Protein AF-A0A1Q7HGM9-F1 (afdb_monomer_lite)

Radius of gyration: 25.13 Å; chains: 1; bounding box: 99×32×49 Å

pLDDT: mean 89.69, std 13.68, range [42.91, 98.44]

Sequence (173 aa):
MDGIPLRRATPYAARFYAPHSMSLFVIVKFLHVLLAIIAVGFNATYGVWLARVAKEPVPTQSFVLHGIKRLDDWFANPAYVLLAVTGLVMVFIGDLRLNTFWIAGGLVLWAIAVALGFFVYTPMLRNQIHALETAGPQSEDYARYAANARFVGIVLAAIVVVIVFLMVTKPTL

Secondary structure (DSSP, 8-state):
-------PPPGGGGGS-S-----HHHHHHHHHHHHHHHHHHHHHHHHHHHHHHTTS-HHHHHHHHHHHHHHIIIIIHHHHHHHHHHHHHHHHHTT--TTSHHHHHHHHHHHHHHHIIIIIIHHHHHHHH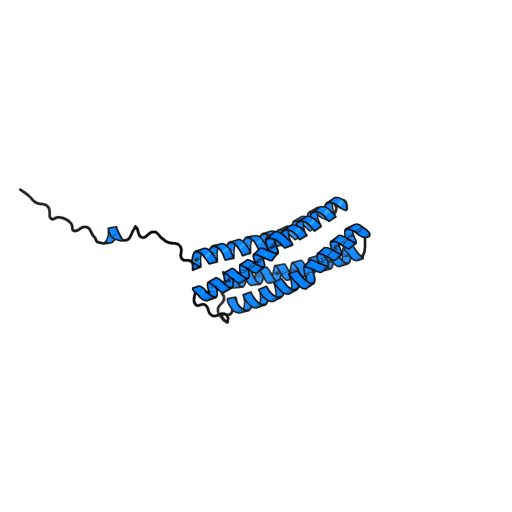HHHHHH-TTSHHHHHHHHHHHHHHHHHHHHHHHHHHHHHH----

Structure (mmCIF, N/CA/C/O backbone):
data_AF-A0A1Q7HGM9-F1
#
_entry.id   AF-A0A1Q7HGM9-F1
#
loop_
_atom_site.group_PDB
_atom_site.id
_atom_site.type_symbol
_atom_site.label_atom_id
_atom_site.label_alt_id
_atom_site.label_comp_id
_atom_site.label_asym_id
_atom_site.label_entity_id
_atom_site.label_seq_id
_atom_site.pdbx_PDB_ins_code
_atom_site.Cartn_x
_atom_site.Cartn_y
_atom_site.Cartn_z
_atom_site.occupancy
_atom_site.B_iso_or_equiv
_atom_site.auth_seq_id
_atom_site.auth_comp_id
_atom_site.auth_asym_id
_atom_site.auth_atom_id
_atom_site.pdbx_PDB_model_num
ATOM 1 N N . MET A 1 1 ? 76.400 13.755 -16.365 1.00 42.91 1 MET A N 1
ATOM 2 C CA . MET A 1 1 ? 75.918 14.210 -17.681 1.00 42.91 1 MET A CA 1
ATOM 3 C C . MET A 1 1 ? 75.081 13.072 -18.242 1.00 42.91 1 MET A C 1
ATOM 5 O O . MET A 1 1 ? 75.634 12.131 -18.787 1.00 42.91 1 MET A O 1
ATOM 9 N N . ASP A 1 2 ? 73.876 12.886 -17.709 1.00 48.38 2 ASP A N 1
ATOM 10 C CA . ASP A 1 2 ? 72.623 13.559 -18.120 1.00 48.38 2 ASP A CA 1
ATOM 11 C C . ASP A 1 2 ? 72.148 12.995 -19.475 1.00 48.38 2 ASP A C 1
ATOM 13 O O . ASP A 1 2 ? 72.907 12.991 -20.430 1.00 48.38 2 ASP A O 1
ATOM 17 N N . GLY A 1 3 ? 70.940 12.464 -19.651 1.00 49.09 3 GLY A N 1
ATOM 18 C CA . GLY A 1 3 ? 69.723 12.683 -18.888 1.00 49.09 3 GLY A CA 1
ATOM 19 C C . GLY A 1 3 ? 68.721 11.534 -19.003 1.00 49.09 3 GLY A C 1
ATOM 20 O O . GLY A 1 3 ? 68.758 10.683 -19.889 1.00 49.09 3 GLY A O 1
ATOM 21 N N . ILE A 1 4 ? 67.832 11.542 -18.019 1.00 57.59 4 ILE A N 1
ATOM 22 C CA . ILE A 1 4 ? 66.729 10.619 -17.774 1.00 57.59 4 ILE A CA 1
ATOM 23 C C . ILE A 1 4 ? 65.715 10.697 -18.931 1.00 57.59 4 ILE A C 1
ATOM 25 O O . ILE A 1 4 ? 65.274 11.800 -19.263 1.00 57.59 4 ILE A O 1
ATOM 29 N N . PRO A 1 5 ? 65.262 9.574 -19.519 1.00 55.12 5 PRO A N 1
ATOM 30 C CA . PRO A 1 5 ? 64.173 9.614 -20.482 1.00 55.12 5 PRO A CA 1
ATOM 31 C C . PRO A 1 5 ? 62.851 9.896 -19.752 1.00 55.12 5 PRO A C 1
ATOM 33 O O . PRO A 1 5 ? 62.430 9.147 -18.869 1.00 55.12 5 PRO A O 1
ATOM 36 N N . LEU A 1 6 ? 62.193 10.995 -20.130 1.00 58.88 6 LEU A N 1
ATOM 37 C CA . LEU A 1 6 ? 60.870 11.389 -19.646 1.00 58.88 6 LEU A CA 1
ATOM 38 C C . LEU A 1 6 ? 59.862 10.255 -19.895 1.00 58.88 6 LEU A C 1
ATOM 40 O O . LEU A 1 6 ? 59.472 9.982 -21.034 1.00 58.88 6 LEU A O 1
ATOM 44 N N . ARG A 1 7 ? 59.419 9.592 -18.817 1.00 57.81 7 ARG A N 1
ATOM 45 C CA . ARG A 1 7 ? 58.262 8.688 -18.848 1.00 57.81 7 ARG A CA 1
ATOM 46 C C . ARG A 1 7 ? 57.064 9.477 -19.371 1.00 57.81 7 ARG A C 1
ATOM 48 O O . ARG A 1 7 ? 56.604 10.407 -18.714 1.00 57.81 7 ARG A O 1
ATOM 55 N N . ARG A 1 8 ? 56.536 9.086 -20.535 1.00 61.44 8 ARG A N 1
ATOM 56 C CA . ARG A 1 8 ? 55.214 9.534 -20.992 1.00 61.44 8 ARG A CA 1
ATOM 57 C C . ARG A 1 8 ? 54.210 9.212 -19.890 1.00 61.44 8 ARG A C 1
ATOM 59 O O . ARG A 1 8 ? 54.076 8.048 -19.510 1.00 61.44 8 ARG A O 1
ATOM 66 N N . ALA A 1 9 ? 53.530 10.237 -19.383 1.00 55.44 9 ALA A N 1
ATOM 67 C CA . ALA A 1 9 ? 52.383 10.060 -18.510 1.00 55.44 9 ALA A CA 1
ATOM 68 C C . ALA A 1 9 ? 51.383 9.143 -19.226 1.00 55.44 9 ALA A C 1
ATOM 70 O O . ALA A 1 9 ? 50.954 9.413 -20.349 1.00 55.44 9 ALA A O 1
ATOM 71 N N . THR A 1 10 ? 51.089 8.002 -18.613 1.00 54.81 10 THR A N 1
ATOM 72 C CA . THR A 1 10 ? 50.144 7.029 -19.144 1.00 54.81 10 THR A CA 1
ATOM 73 C C . THR A 1 10 ? 48.749 7.665 -19.223 1.00 54.81 10 THR A C 1
ATOM 75 O O . THR A 1 10 ? 48.320 8.317 -18.269 1.00 54.81 10 THR A O 1
ATOM 78 N N . PRO A 1 11 ? 47.977 7.437 -20.304 1.00 55.22 11 PRO A N 1
ATOM 79 C CA . PRO A 1 11 ? 46.621 7.982 -20.472 1.00 55.22 11 PRO A CA 1
ATOM 80 C C . PRO A 1 11 ? 45.595 7.432 -19.459 1.00 55.22 11 PRO A C 1
ATOM 82 O O . PRO A 1 11 ? 44.413 7.752 -19.523 1.00 55.22 11 PRO A O 1
ATOM 85 N N . TYR A 1 12 ? 46.032 6.610 -18.502 1.00 50.62 12 TYR A N 1
ATOM 86 C CA . TYR A 1 12 ? 45.178 5.984 -17.498 1.00 50.62 12 TYR A CA 1
ATOM 87 C C . TYR A 1 12 ? 44.758 6.945 -16.372 1.00 50.62 12 TYR A C 1
ATOM 89 O O . TYR A 1 12 ? 43.726 6.738 -15.739 1.00 50.62 12 TYR A O 1
ATOM 97 N N . ALA A 1 13 ? 45.514 8.025 -16.144 1.00 46.72 13 ALA A N 1
ATOM 98 C CA . ALA A 1 13 ? 45.223 8.988 -15.078 1.00 46.72 13 ALA A CA 1
ATOM 99 C C . ALA A 1 13 ? 44.023 9.910 -15.385 1.00 46.72 13 ALA A C 1
ATOM 101 O O . ALA A 1 13 ? 43.435 10.476 -14.469 1.00 46.72 13 ALA A O 1
ATOM 102 N N . ALA A 1 14 ? 43.615 10.032 -16.652 1.00 49.22 14 ALA A N 1
ATOM 103 C CA . ALA A 1 14 ? 42.546 10.943 -17.072 1.00 49.22 14 ALA A CA 1
ATOM 104 C C . ALA A 1 14 ? 41.128 10.336 -17.008 1.00 49.22 14 ALA A C 1
ATOM 106 O O . ALA A 1 14 ? 40.157 11.014 -17.335 1.00 49.22 14 ALA A O 1
ATOM 107 N N . ARG A 1 15 ? 40.973 9.067 -16.596 1.00 51.34 15 ARG A N 1
ATOM 108 C CA . ARG A 1 15 ? 39.666 8.377 -16.579 1.00 51.34 15 ARG A CA 1
ATOM 109 C C . ARG A 1 15 ? 38.928 8.446 -15.234 1.00 51.34 15 ARG A C 1
ATOM 111 O O . ARG A 1 15 ? 37.813 7.947 -15.133 1.00 51.34 15 ARG A O 1
ATOM 118 N N . PHE A 1 16 ? 39.521 9.070 -14.215 1.00 56.75 16 PHE A N 1
ATOM 119 C CA . PHE A 1 16 ? 39.015 9.038 -12.835 1.00 56.75 16 PHE A CA 1
ATOM 120 C C . PHE A 1 16 ? 38.245 10.285 -12.375 1.00 56.75 16 PHE A C 1
ATOM 122 O O . PHE A 1 16 ? 37.938 10.395 -11.195 1.00 56.75 16 PHE A O 1
ATOM 129 N N . TYR A 1 17 ? 37.880 11.200 -13.277 1.00 52.47 17 TYR A N 1
ATOM 130 C CA . TYR A 1 17 ? 37.070 12.376 -12.925 1.00 52.47 17 TYR A CA 1
ATOM 131 C C . TYR A 1 17 ? 36.031 12.718 -14.005 1.00 52.47 17 TYR A C 1
ATOM 133 O O . TYR A 1 17 ? 35.903 13.855 -14.446 1.00 52.47 17 TYR A O 1
ATOM 141 N N . ALA A 1 18 ? 35.252 11.726 -14.438 1.00 54.91 18 ALA A N 1
ATOM 142 C CA . ALA A 1 18 ? 33.911 12.027 -14.930 1.00 54.91 18 ALA A CA 1
ATOM 143 C C . ALA A 1 18 ? 32.996 12.061 -13.696 1.00 54.91 18 ALA A C 1
ATOM 145 O O . ALA A 1 18 ? 32.918 11.033 -13.014 1.00 54.91 18 ALA A O 1
ATOM 146 N N . PRO A 1 19 ? 32.326 13.181 -13.358 1.00 54.56 19 PRO A N 1
ATOM 147 C CA . PRO A 1 19 ? 31.315 13.149 -12.310 1.00 54.56 19 PRO A CA 1
ATOM 148 C C . PRO A 1 19 ? 30.320 12.044 -12.668 1.00 54.56 19 PRO A C 1
ATOM 150 O O . PRO A 1 19 ? 29.772 12.036 -13.770 1.00 54.56 19 PRO A O 1
ATOM 153 N N . HIS A 1 20 ? 30.142 11.066 -11.778 1.00 60.94 20 HIS A N 1
ATOM 154 C CA . HIS A 1 20 ? 29.130 10.026 -11.931 1.00 60.94 20 HIS A CA 1
ATOM 155 C C . HIS A 1 20 ? 27.754 10.678 -11.777 1.00 60.94 20 HIS A C 1
ATOM 157 O O . HIS A 1 20 ? 27.139 10.618 -10.714 1.00 60.94 20 HIS A O 1
ATOM 163 N N . SER A 1 21 ? 27.286 11.358 -12.824 1.00 69.38 21 SER A N 1
ATOM 164 C CA . SER A 1 21 ? 25.905 11.797 -12.907 1.00 69.38 21 SER A CA 1
ATOM 165 C C . SER A 1 21 ? 25.034 10.549 -12.805 1.00 69.38 21 SER A C 1
ATOM 167 O O . SER A 1 21 ? 25.120 9.626 -13.617 1.00 69.38 21 SER A O 1
ATOM 169 N N . MET A 1 22 ? 24.240 10.476 -11.737 1.00 79.44 22 MET A N 1
ATOM 170 C CA . MET A 1 22 ? 23.267 9.404 -11.578 1.00 79.44 22 MET A CA 1
ATOM 171 C C . MET A 1 22 ? 22.318 9.448 -12.773 1.00 79.44 22 MET A C 1
ATOM 173 O O . MET A 1 22 ? 21.769 10.503 -13.094 1.00 79.44 22 MET A O 1
ATOM 177 N N . SER A 1 23 ? 22.127 8.312 -13.444 1.00 92.56 23 SER A N 1
ATOM 178 C CA . SER A 1 23 ? 21.187 8.252 -14.558 1.00 92.56 23 SER A CA 1
ATOM 179 C C . SER A 1 23 ? 19.767 8.519 -14.060 1.00 92.56 23 SER A C 1
ATOM 181 O O . SER A 1 23 ? 19.400 8.127 -12.947 1.00 92.56 23 SER A O 1
ATOM 183 N N . LEU A 1 24 ? 18.942 9.147 -14.902 1.00 93.12 24 LEU A N 1
ATOM 184 C CA . LEU A 1 24 ? 17.533 9.395 -14.588 1.00 93.12 24 LEU A CA 1
ATOM 185 C C . LEU A 1 24 ? 16.819 8.102 -14.167 1.00 93.12 24 LEU A C 1
ATOM 187 O O . LEU A 1 24 ? 16.075 8.099 -13.192 1.00 93.12 24 LEU A O 1
ATOM 191 N N . PHE A 1 25 ? 17.118 6.986 -14.840 1.00 94.00 25 PHE A N 1
ATOM 192 C CA . PHE A 1 25 ? 16.594 5.669 -14.483 1.00 94.00 25 PHE A CA 1
ATOM 193 C C . PHE A 1 25 ? 16.921 5.277 -13.037 1.00 94.00 25 PHE A C 1
ATOM 195 O O . PHE A 1 25 ? 16.046 4.805 -12.316 1.00 94.00 25 PHE A O 1
ATOM 202 N N . VAL A 1 26 ? 18.161 5.487 -12.580 1.00 95.81 26 VAL A N 1
ATOM 203 C CA . VAL A 1 26 ? 18.565 5.163 -11.203 1.00 95.81 26 VAL A CA 1
ATOM 204 C C . VAL A 1 26 ? 17.850 6.053 -10.187 1.00 95.81 26 VAL A C 1
ATOM 206 O O . VAL A 1 26 ? 17.410 5.540 -9.159 1.00 95.81 26 VAL A O 1
ATOM 209 N N . ILE A 1 27 ? 17.672 7.343 -10.483 1.00 96.69 27 ILE A N 1
ATOM 210 C CA . ILE A 1 27 ? 16.943 8.281 -9.613 1.00 96.69 27 ILE A CA 1
ATOM 211 C C . ILE A 1 27 ? 15.471 7.868 -9.489 1.00 96.69 27 ILE A C 1
ATOM 213 O O . ILE A 1 27 ? 14.956 7.737 -8.380 1.00 96.69 27 ILE A O 1
ATOM 217 N N . VAL A 1 28 ? 14.800 7.600 -10.613 1.00 97.56 28 VAL A N 1
ATOM 218 C CA . VAL A 1 28 ? 13.396 7.162 -10.607 1.00 97.56 28 VAL A CA 1
ATOM 219 C C . VAL A 1 28 ? 13.257 5.815 -9.900 1.00 97.56 28 VAL A C 1
ATOM 221 O O . VAL A 1 28 ? 12.341 5.644 -9.102 1.00 97.56 28 VAL A O 1
ATOM 224 N N . LYS A 1 29 ? 14.193 4.881 -10.111 1.00 97.06 29 LYS A N 1
ATOM 225 C CA . LYS A 1 29 ? 14.216 3.593 -9.404 1.00 97.06 29 LYS A CA 1
ATOM 226 C C . LYS A 1 29 ? 14.356 3.767 -7.896 1.00 97.06 29 LYS A C 1
ATOM 228 O O . LYS A 1 29 ? 13.675 3.075 -7.146 1.00 97.06 29 LYS A O 1
ATOM 233 N N . PHE A 1 30 ? 15.219 4.677 -7.447 1.00 98.06 30 PHE A N 1
ATOM 234 C CA . PHE A 1 30 ? 15.346 4.998 -6.028 1.00 98.06 30 PHE A CA 1
ATOM 235 C C . PHE A 1 30 ? 14.017 5.505 -5.456 1.00 98.06 30 PHE A C 1
ATOM 237 O O . PHE A 1 30 ? 13.546 4.969 -4.455 1.00 98.06 30 PHE A O 1
ATOM 244 N N . LEU A 1 31 ? 13.375 6.469 -6.127 1.00 98.38 31 LEU A N 1
ATOM 245 C CA . LEU A 1 31 ? 12.071 6.990 -5.708 1.00 98.38 31 LEU A CA 1
ATOM 246 C C . LEU A 1 31 ? 10.995 5.897 -5.702 1.00 98.38 31 LEU A C 1
ATOM 248 O O . LEU A 1 31 ? 10.231 5.802 -4.749 1.00 98.38 31 LEU A O 1
ATOM 252 N N . HIS A 1 32 ? 10.968 5.036 -6.718 1.00 98.31 32 HIS A N 1
ATOM 253 C CA . HIS A 1 32 ? 10.046 3.906 -6.802 1.00 98.31 32 HIS A CA 1
ATOM 254 C C . HIS A 1 32 ? 10.200 2.960 -5.603 1.00 98.31 32 HIS A C 1
ATOM 256 O O . HIS A 1 32 ? 9.226 2.643 -4.927 1.00 98.31 32 HIS A O 1
ATOM 262 N N . VAL A 1 33 ? 11.430 2.548 -5.282 1.00 98.25 33 VAL A N 1
ATOM 263 C CA . VAL A 1 33 ? 11.690 1.667 -4.132 1.00 98.25 33 VAL A CA 1
ATOM 264 C C . VAL A 1 33 ? 11.351 2.362 -2.811 1.00 98.25 33 VAL A C 1
ATOM 266 O O . VAL A 1 33 ? 10.766 1.735 -1.931 1.00 98.25 33 VAL A O 1
ATOM 269 N N . LEU A 1 34 ? 11.646 3.657 -2.673 1.00 98.38 34 LEU A N 1
ATOM 270 C CA . LEU A 1 34 ? 11.265 4.434 -1.492 1.00 98.38 34 LEU A CA 1
ATOM 271 C C . LEU A 1 34 ? 9.740 4.470 -1.303 1.00 98.38 34 LEU A C 1
ATOM 273 O O . LEU A 1 34 ? 9.256 4.243 -0.197 1.00 98.38 34 LEU A O 1
ATOM 277 N N . LEU A 1 35 ? 8.979 4.694 -2.377 1.00 98.44 35 LEU A N 1
ATOM 278 C CA . LEU A 1 35 ? 7.513 4.671 -2.351 1.00 98.44 35 LEU A CA 1
ATOM 279 C C . LEU A 1 35 ? 6.977 3.286 -1.973 1.00 98.44 35 LEU A C 1
ATOM 281 O O . LEU A 1 35 ? 6.035 3.198 -1.189 1.00 98.44 35 LEU A O 1
ATOM 285 N N . ALA A 1 36 ? 7.605 2.211 -2.460 1.00 97.81 36 ALA A N 1
ATOM 286 C CA . ALA A 1 36 ? 7.253 0.851 -2.061 1.00 97.81 36 ALA A CA 1
ATOM 287 C C . ALA A 1 36 ? 7.485 0.639 -0.557 1.00 97.81 36 ALA A C 1
ATOM 289 O O . ALA A 1 36 ? 6.606 0.132 0.131 1.00 97.81 36 ALA A O 1
ATOM 290 N N . ILE A 1 37 ? 8.627 1.081 -0.022 1.00 97.62 37 ILE A N 1
ATOM 291 C CA . ILE A 1 37 ? 8.929 0.990 1.416 1.00 97.62 37 ILE A CA 1
ATOM 292 C C . ILE A 1 37 ? 7.899 1.764 2.242 1.00 97.62 37 ILE A C 1
ATOM 294 O O . ILE A 1 37 ? 7.425 1.249 3.250 1.00 97.62 37 ILE A O 1
ATOM 298 N N . ILE A 1 38 ? 7.525 2.972 1.814 1.00 97.12 38 ILE A N 1
ATOM 299 C CA . ILE A 1 38 ? 6.515 3.789 2.498 1.00 97.12 38 ILE A CA 1
ATOM 300 C C . ILE A 1 38 ? 5.162 3.070 2.500 1.00 97.12 38 ILE A C 1
ATOM 302 O O . ILE A 1 38 ? 4.593 2.850 3.568 1.00 97.12 38 ILE A O 1
ATOM 306 N N . ALA A 1 39 ? 4.667 2.665 1.327 1.00 95.75 39 ALA A N 1
ATOM 307 C CA . ALA A 1 39 ? 3.360 2.026 1.187 1.00 95.75 39 ALA A CA 1
ATOM 308 C C . ALA A 1 39 ? 3.267 0.727 2.005 1.00 95.75 39 ALA A C 1
ATOM 310 O O . ALA A 1 39 ? 2.382 0.570 2.850 1.00 95.75 39 ALA A O 1
ATOM 311 N N . VAL A 1 40 ? 4.232 -0.177 1.811 1.00 94.00 40 VAL A N 1
ATOM 312 C CA . VAL A 1 40 ? 4.257 -1.477 2.491 1.00 94.00 40 VAL A CA 1
ATOM 313 C C . VAL A 1 40 ? 4.544 -1.319 3.983 1.00 94.00 40 VAL A C 1
ATOM 315 O O . VAL A 1 40 ? 3.927 -2.005 4.795 1.00 94.00 40 VAL A O 1
ATOM 318 N N . GLY A 1 41 ? 5.435 -0.402 4.365 1.00 94.69 41 GLY A N 1
ATOM 319 C CA . GLY A 1 41 ? 5.788 -0.141 5.759 1.00 94.69 41 GLY A CA 1
ATOM 320 C C . GLY A 1 41 ? 4.592 0.328 6.582 1.00 94.69 41 GLY A C 1
ATOM 321 O O . GLY A 1 41 ? 4.337 -0.217 7.655 1.00 94.69 41 GLY A O 1
ATOM 322 N N . PHE A 1 42 ? 3.802 1.270 6.060 1.00 94.44 42 PHE A N 1
ATOM 323 C CA . PHE A 1 42 ? 2.564 1.689 6.716 1.00 94.44 42 PHE A CA 1
ATOM 324 C C . PHE A 1 42 ? 1.596 0.513 6.885 1.00 94.44 42 PHE A C 1
ATOM 326 O O . PHE A 1 42 ? 1.222 0.196 8.017 1.00 94.44 42 PHE A O 1
ATOM 333 N N . ASN A 1 43 ? 1.271 -0.198 5.801 1.00 91.62 43 ASN A N 1
ATOM 334 C CA . ASN A 1 43 ? 0.309 -1.302 5.861 1.00 91.62 43 ASN A CA 1
ATOM 335 C C . ASN A 1 43 ? 0.757 -2.448 6.783 1.00 91.62 43 ASN A C 1
ATOM 337 O O . ASN A 1 43 ? -0.063 -2.990 7.526 1.00 91.62 43 ASN A O 1
ATOM 341 N N . ALA A 1 44 ? 2.051 -2.782 6.801 1.00 90.69 44 ALA A N 1
A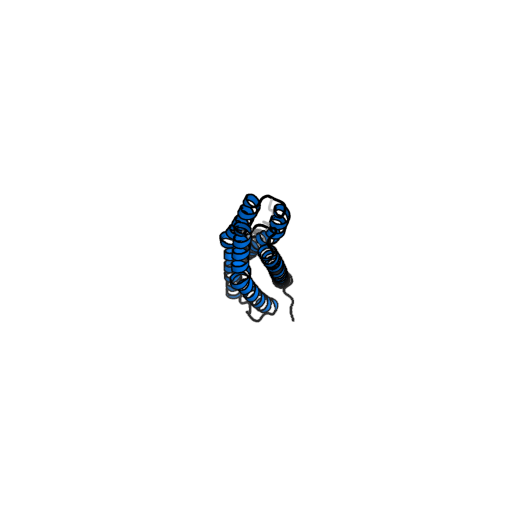TOM 342 C CA . ALA A 1 44 ? 2.596 -3.825 7.669 1.00 90.69 44 ALA A CA 1
ATOM 343 C C . ALA A 1 44 ? 2.425 -3.499 9.164 1.00 90.69 44 ALA A C 1
ATOM 345 O O . ALA A 1 44 ? 2.225 -4.401 9.979 1.00 90.69 44 ALA A O 1
ATOM 346 N N . THR A 1 45 ? 2.467 -2.216 9.539 1.00 92.56 45 THR A N 1
ATOM 347 C CA . THR A 1 45 ? 2.336 -1.807 10.947 1.00 92.56 45 THR A CA 1
ATOM 348 C C . THR A 1 45 ? 0.895 -1.781 11.450 1.00 92.56 45 THR A C 1
ATOM 350 O O . THR A 1 45 ? 0.673 -1.934 12.652 1.00 92.56 45 THR A O 1
ATOM 353 N N . TYR A 1 46 ? -0.107 -1.628 10.580 1.00 91.12 46 TYR A N 1
ATOM 354 C CA . TYR A 1 46 ? -1.498 -1.452 11.019 1.00 91.12 46 TYR A CA 1
ATOM 355 C C . TYR A 1 46 ? -2.042 -2.646 11.791 1.00 91.12 46 TYR A C 1
ATOM 357 O O . TYR A 1 46 ? -2.716 -2.456 12.800 1.00 91.12 46 TYR A O 1
ATOM 365 N N . GLY A 1 47 ? -1.693 -3.871 11.390 1.00 88.38 47 GLY A N 1
ATOM 366 C CA . GLY A 1 47 ? -2.080 -5.072 12.133 1.00 88.38 47 GLY A CA 1
ATOM 367 C C . GLY A 1 47 ? -1.582 -5.055 13.584 1.00 88.38 47 GLY A C 1
ATOM 368 O O . GLY A 1 47 ? -2.313 -5.457 14.488 1.00 88.38 47 GLY A O 1
ATOM 369 N N . VAL A 1 48 ? -0.377 -4.526 13.820 1.00 91.19 48 VAL A N 1
ATOM 370 C CA . VAL A 1 48 ? 0.205 -4.387 15.165 1.00 91.19 48 VAL A CA 1
ATOM 371 C C . VAL A 1 48 ? -0.571 -3.356 15.983 1.00 91.19 48 VAL A C 1
ATOM 373 O O . VAL A 1 48 ? -0.945 -3.639 17.121 1.00 91.19 48 VAL A O 1
ATOM 376 N N . TRP A 1 49 ? -0.870 -2.191 15.402 1.00 93.81 49 TRP A N 1
ATOM 377 C CA . TRP A 1 49 ? -1.659 -1.147 16.064 1.00 93.81 49 TRP A CA 1
ATOM 378 C C . TRP A 1 49 ? -3.075 -1.618 16.409 1.00 93.81 49 TRP A C 1
ATOM 380 O O . TRP A 1 49 ? -3.522 -1.438 17.543 1.00 93.81 49 TRP A O 1
ATOM 390 N N . LEU A 1 50 ? -3.746 -2.287 15.468 1.00 91.62 50 LEU A N 1
ATOM 391 C CA . LEU A 1 50 ? -5.077 -2.862 15.669 1.00 91.62 50 LEU A CA 1
ATOM 392 C C . LEU A 1 50 ? -5.073 -3.913 16.784 1.00 91.62 50 LEU A C 1
ATOM 394 O O . LEU A 1 50 ? -5.920 -3.875 17.673 1.00 91.62 50 LEU A O 1
ATOM 398 N N . ALA A 1 51 ? -4.092 -4.820 16.785 1.00 90.88 51 ALA A N 1
ATOM 399 C CA . ALA A 1 51 ? -3.957 -5.823 17.837 1.00 90.88 51 ALA A CA 1
ATOM 400 C C . ALA A 1 51 ? -3.685 -5.184 19.207 1.00 90.88 51 ALA A C 1
ATOM 402 O O . ALA A 1 51 ? -4.234 -5.623 20.219 1.00 90.88 51 ALA A O 1
ATOM 403 N N . ARG A 1 52 ? -2.862 -4.130 19.245 1.00 93.75 52 ARG A N 1
ATOM 404 C CA . ARG A 1 52 ? -2.490 -3.448 20.487 1.00 93.75 52 ARG A CA 1
ATOM 405 C C . ARG A 1 52 ? -3.649 -2.675 21.110 1.00 93.75 52 ARG A C 1
ATOM 407 O O . ARG A 1 52 ? -3.702 -2.602 22.337 1.00 93.75 52 ARG A O 1
ATOM 414 N N . VAL A 1 53 ? -4.542 -2.115 20.291 1.00 94.44 53 VAL A N 1
ATOM 415 C CA . VAL A 1 53 ? -5.668 -1.287 20.752 1.00 94.44 53 VAL A CA 1
ATOM 416 C C . VAL A 1 53 ? -6.952 -2.087 21.009 1.00 94.44 53 VAL A C 1
ATOM 418 O O . VAL A 1 53 ? -7.859 -1.584 21.658 1.00 94.44 53 VAL A O 1
ATOM 421 N N . ALA A 1 54 ? -7.037 -3.347 20.571 1.00 90.06 54 ALA A N 1
ATOM 422 C CA . ALA A 1 54 ? -8.269 -4.148 20.613 1.00 90.06 54 ALA A CA 1
ATOM 423 C C . ALA A 1 54 ? -8.919 -4.311 22.006 1.00 90.06 54 ALA A C 1
ATOM 425 O O . ALA A 1 54 ? -10.107 -4.610 22.093 1.00 90.06 54 ALA A O 1
ATOM 426 N N . LYS A 1 55 ? -8.150 -4.147 23.091 1.00 91.00 55 LYS A N 1
ATOM 427 C CA . LYS A 1 55 ? -8.628 -4.251 24.484 1.00 91.00 55 LYS A CA 1
ATOM 428 C C . LYS A 1 55 ? -8.757 -2.900 25.194 1.00 91.00 55 LYS A C 1
ATOM 430 O O . LYS A 1 55 ? -9.120 -2.864 26.364 1.00 91.00 55 LYS A O 1
ATOM 435 N N . GLU A 1 56 ? -8.420 -1.811 24.513 1.00 95.06 56 GLU A N 1
ATOM 436 C CA . GLU A 1 56 ? -8.456 -0.464 25.079 1.00 95.06 56 GLU A CA 1
ATOM 437 C C . GLU A 1 56 ? -9.891 0.098 25.069 1.00 95.06 56 GLU A C 1
ATOM 439 O O . GLU A 1 56 ? -10.749 -0.409 24.340 1.00 95.06 56 GLU A O 1
ATOM 444 N N . PRO A 1 57 ? -10.189 1.158 25.840 1.00 95.06 57 PRO A N 1
ATOM 445 C CA . PRO A 1 57 ? -11.488 1.825 25.793 1.00 95.06 57 PRO A CA 1
ATOM 446 C C . PRO A 1 57 ? -11.854 2.335 24.389 1.00 95.06 57 PRO A C 1
ATOM 448 O O . PRO A 1 57 ? -10.982 2.683 23.589 1.00 95.06 57 PRO A O 1
ATOM 451 N N . VAL A 1 58 ? -13.159 2.444 24.112 1.00 94.12 58 VAL A N 1
ATOM 452 C CA . VAL A 1 58 ? -13.703 2.859 22.802 1.00 94.12 58 VAL A CA 1
ATOM 453 C C . VAL A 1 58 ? -13.092 4.158 22.259 1.00 94.12 58 VAL A C 1
ATOM 455 O O . VAL A 1 58 ? -12.713 4.160 21.087 1.00 94.12 58 VAL A O 1
ATOM 458 N N . PRO A 1 59 ? -12.902 5.232 23.055 1.00 96.12 59 PRO A N 1
ATOM 459 C CA . PRO A 1 59 ? -12.276 6.454 22.547 1.00 96.12 59 PRO A CA 1
ATOM 460 C C . PRO A 1 59 ? -10.860 6.224 21.999 1.00 96.12 59 PRO A C 1
ATOM 462 O O . PRO A 1 59 ? -10.502 6.764 20.954 1.00 96.12 59 PRO A O 1
ATOM 465 N N . THR A 1 60 ? -10.068 5.374 22.658 1.00 96.81 60 THR A N 1
ATOM 466 C CA . THR A 1 60 ? -8.712 5.018 22.216 1.00 96.81 60 THR A CA 1
ATOM 467 C C . THR A 1 60 ? -8.748 4.175 20.943 1.00 96.81 60 THR A C 1
ATOM 469 O O . THR A 1 60 ? -7.970 4.419 20.020 1.00 96.81 60 THR A O 1
ATOM 472 N N . GLN A 1 61 ? -9.669 3.209 20.858 1.00 94.62 61 GLN A N 1
ATOM 473 C CA . GLN A 1 61 ? -9.865 2.405 19.647 1.00 94.62 61 GLN A CA 1
ATOM 474 C C . GLN A 1 61 ? -10.257 3.275 18.446 1.00 94.62 61 GLN A C 1
ATOM 476 O O . GLN A 1 61 ? -9.638 3.162 17.386 1.00 94.62 61 GLN A O 1
ATOM 481 N N . SER A 1 62 ? -11.229 4.179 18.619 1.00 95.12 62 SER A N 1
ATOM 482 C CA . SER A 1 62 ? -11.651 5.108 17.563 1.00 95.12 62 SER A CA 1
ATOM 483 C C . SER A 1 62 ? -10.497 6.013 17.123 1.00 95.12 62 SER A C 1
ATOM 485 O O . SER A 1 62 ? -10.251 6.142 15.920 1.00 95.12 62 SER A O 1
ATOM 487 N N . PHE A 1 63 ? -9.729 6.570 18.068 1.00 96.88 63 PHE A N 1
ATOM 488 C CA . PHE A 1 63 ? -8.563 7.398 17.753 1.00 96.88 63 PHE A CA 1
ATOM 489 C C . PHE A 1 63 ? -7.544 6.653 16.879 1.00 96.88 63 PHE A C 1
ATOM 491 O O . PHE A 1 63 ? -7.078 7.190 15.873 1.00 96.88 63 PHE A O 1
ATOM 498 N N . VAL A 1 64 ? -7.226 5.398 17.217 1.00 96.12 64 VAL A N 1
ATOM 499 C CA . VAL A 1 64 ? -6.279 4.585 16.438 1.00 96.12 64 VAL A CA 1
ATOM 500 C C . VAL A 1 64 ? -6.830 4.244 15.053 1.00 96.12 64 VAL A C 1
ATOM 502 O O . VAL A 1 64 ? -6.095 4.377 14.076 1.00 96.12 64 VAL A O 1
ATOM 505 N N . LEU A 1 65 ? -8.104 3.857 14.928 1.00 94.25 65 LEU A N 1
ATOM 506 C CA . LEU A 1 65 ? -8.706 3.554 13.622 1.00 94.25 65 LEU A CA 1
ATOM 507 C C . LEU A 1 65 ? -8.729 4.781 12.699 1.00 94.25 65 LEU A C 1
ATOM 509 O O . LEU A 1 65 ? -8.369 4.678 11.524 1.00 94.25 65 LEU A O 1
ATOM 513 N N . HIS A 1 66 ? -9.082 5.953 13.229 1.00 96.25 66 HIS A N 1
ATOM 514 C CA . HIS A 1 66 ? -9.004 7.216 12.494 1.00 96.25 66 HIS A CA 1
ATOM 515 C C . HIS A 1 66 ? -7.565 7.575 12.113 1.00 96.25 66 HIS A C 1
ATOM 517 O O . HIS A 1 66 ? -7.320 8.039 10.996 1.00 96.25 66 HIS A O 1
ATOM 523 N N . GLY A 1 67 ? -6.610 7.330 13.012 1.00 96.31 67 GLY A N 1
ATOM 524 C CA . GLY A 1 67 ? -5.183 7.494 12.749 1.00 96.31 67 GLY A CA 1
ATOM 525 C C . GLY A 1 67 ? -4.713 6.626 11.583 1.00 96.31 67 GLY A C 1
ATOM 526 O O . GLY A 1 67 ? -4.136 7.149 10.632 1.00 96.31 67 GLY A O 1
ATOM 527 N N . ILE A 1 68 ? -5.027 5.326 11.606 1.00 95.06 68 ILE A N 1
ATOM 528 C CA . ILE A 1 68 ? -4.723 4.386 10.515 1.00 95.06 68 ILE A CA 1
ATOM 529 C C . ILE A 1 68 ? -5.330 4.882 9.207 1.00 95.06 68 ILE A C 1
ATOM 531 O O . ILE A 1 68 ? -4.613 5.018 8.219 1.00 95.06 68 ILE A O 1
ATOM 535 N N . LYS A 1 69 ? -6.619 5.242 9.214 1.00 93.56 69 LYS A N 1
ATOM 536 C CA . LYS A 1 69 ? -7.289 5.758 8.020 1.00 93.56 69 LYS A CA 1
ATOM 537 C C . LYS A 1 69 ? -6.582 6.997 7.461 1.00 93.56 69 LYS A C 1
ATOM 539 O O . LYS A 1 69 ? -6.402 7.118 6.252 1.00 93.56 69 LYS A O 1
ATOM 544 N N . ARG A 1 70 ? -6.184 7.931 8.327 1.00 95.75 70 ARG A N 1
ATOM 545 C CA . ARG A 1 70 ? -5.472 9.142 7.910 1.00 95.75 70 ARG A CA 1
ATOM 546 C C . ARG A 1 70 ? -4.106 8.811 7.313 1.00 95.75 70 ARG A C 1
ATOM 548 O O . ARG A 1 70 ? -3.734 9.421 6.315 1.00 95.75 70 ARG A O 1
ATOM 555 N N . LEU A 1 71 ? -3.375 7.865 7.902 1.00 95.81 71 LEU A N 1
ATOM 556 C CA . LEU A 1 71 ? -2.098 7.404 7.359 1.00 95.81 71 LEU A CA 1
ATOM 557 C C . LEU A 1 71 ? -2.275 6.744 5.983 1.00 95.81 71 LEU A C 1
ATOM 559 O O . LEU A 1 71 ? -1.486 7.017 5.079 1.00 95.81 71 LEU A O 1
ATOM 563 N N . ASP A 1 72 ? -3.333 5.954 5.802 1.00 92.94 72 ASP A N 1
ATOM 564 C CA . ASP A 1 72 ? -3.675 5.354 4.509 1.00 92.94 72 ASP A CA 1
ATOM 565 C C . ASP A 1 72 ? -3.970 6.424 3.454 1.00 92.94 72 ASP A C 1
ATOM 567 O O . ASP A 1 72 ? -3.357 6.438 2.387 1.00 92.94 72 ASP A O 1
ATOM 571 N N . ASP A 1 73 ? -4.872 7.358 3.767 1.00 92.69 73 ASP A N 1
ATOM 572 C CA . ASP A 1 73 ? -5.324 8.392 2.833 1.00 92.69 73 ASP A CA 1
ATOM 573 C C . ASP A 1 73 ? -4.187 9.339 2.403 1.00 92.69 73 ASP A C 1
ATOM 575 O O . ASP A 1 73 ? -4.172 9.798 1.262 1.00 92.69 73 ASP A O 1
ATOM 579 N N . TRP A 1 74 ? -3.245 9.646 3.304 1.00 95.19 74 TRP A N 1
ATOM 580 C CA . TRP A 1 74 ? -2.213 10.669 3.076 1.00 95.19 74 TRP A CA 1
ATOM 581 C C . TRP A 1 74 ? -0.844 10.120 2.686 1.00 95.19 74 TRP A C 1
ATOM 583 O O . TRP A 1 74 ? -0.064 10.849 2.075 1.00 95.19 74 TRP A O 1
ATOM 593 N N . PHE A 1 75 ? -0.533 8.869 3.026 1.00 96.00 75 PHE A N 1
ATOM 594 C CA . PHE A 1 75 ? 0.791 8.301 2.775 1.00 96.00 75 PHE A CA 1
ATOM 595 C C . PHE A 1 75 ? 0.724 7.026 1.948 1.00 96.00 75 PHE A C 1
ATOM 597 O O . PHE A 1 75 ? 1.283 7.002 0.853 1.00 96.00 75 PHE A O 1
ATOM 604 N N . ALA A 1 76 ? 0.042 5.982 2.426 1.00 94.44 76 ALA A N 1
ATOM 605 C CA . ALA A 1 76 ? 0.085 4.680 1.760 1.00 94.44 76 ALA A CA 1
ATOM 606 C C . ALA A 1 76 ? -0.582 4.717 0.374 1.00 94.44 76 ALA A C 1
ATOM 608 O O . ALA A 1 76 ? 0.040 4.339 -0.620 1.00 94.44 76 ALA A O 1
ATOM 609 N N . ASN A 1 77 ? -1.807 5.244 0.277 1.00 93.00 77 ASN A N 1
ATOM 610 C CA . ASN A 1 77 ? -2.544 5.310 -0.986 1.00 93.00 77 ASN A CA 1
ATOM 611 C C . ASN A 1 77 ? -1.845 6.208 -2.025 1.00 93.00 77 ASN A C 1
ATOM 613 O O . ASN A 1 77 ? -1.627 5.741 -3.148 1.00 93.00 77 ASN A O 1
ATOM 617 N N . PRO A 1 78 ? -1.407 7.443 -1.694 1.00 96.12 78 PRO A N 1
ATOM 618 C CA . PRO A 1 78 ? -0.599 8.240 -2.615 1.00 96.12 78 PRO A CA 1
ATOM 619 C C . PRO A 1 78 ? 0.702 7.543 -3.023 1.00 96.12 78 PRO A C 1
ATOM 621 O O . PRO A 1 78 ? 1.078 7.601 -4.194 1.00 96.12 78 PRO A O 1
ATOM 624 N N . ALA A 1 79 ? 1.365 6.839 -2.098 1.00 97.75 79 ALA A N 1
ATOM 625 C CA . ALA A 1 79 ? 2.572 6.090 -2.416 1.00 97.75 79 ALA A CA 1
ATOM 626 C C . ALA A 1 79 ? 2.303 4.965 -3.425 1.00 97.75 79 ALA A C 1
ATOM 628 O O . ALA A 1 79 ? 3.069 4.848 -4.375 1.00 97.75 79 ALA A O 1
ATOM 629 N N . TYR A 1 80 ? 1.204 4.207 -3.314 1.00 95.62 80 TYR A N 1
ATOM 630 C CA . TYR A 1 80 ? 0.830 3.194 -4.317 1.00 95.62 80 TYR A CA 1
ATOM 631 C C . TYR A 1 80 ? 0.551 3.781 -5.704 1.00 95.62 80 TYR A C 1
ATOM 633 O O . TYR A 1 80 ? 0.896 3.157 -6.711 1.00 95.62 80 TYR A O 1
ATOM 641 N N . VAL A 1 81 ? -0.060 4.966 -5.775 1.00 96.25 81 VAL A N 1
ATOM 642 C CA . VAL A 1 81 ? -0.310 5.656 -7.049 1.00 96.25 81 VAL A CA 1
ATOM 643 C C . VAL A 1 81 ? 1.008 6.120 -7.669 1.00 96.25 81 VAL A C 1
ATOM 645 O O . VAL A 1 81 ? 1.300 5.811 -8.825 1.00 96.25 81 VAL A O 1
ATOM 648 N N . LEU A 1 82 ? 1.847 6.811 -6.893 1.00 98.12 82 LEU A N 1
ATOM 649 C CA . LEU A 1 82 ? 3.151 7.291 -7.356 1.00 98.12 82 LEU A CA 1
ATOM 650 C C . LEU A 1 82 ? 4.109 6.138 -7.685 1.00 98.12 82 LEU A C 1
ATOM 652 O O . LEU A 1 82 ? 4.932 6.256 -8.594 1.00 98.12 82 LEU A O 1
ATOM 656 N N . LEU A 1 83 ? 3.991 5.008 -6.988 1.00 97.12 83 LEU A N 1
ATOM 657 C CA . LEU A 1 83 ? 4.736 3.786 -7.273 1.00 97.12 83 LEU A CA 1
ATOM 658 C C . LEU A 1 83 ? 4.434 3.293 -8.693 1.00 97.12 83 LEU A C 1
ATOM 660 O O . LEU A 1 83 ? 5.360 3.025 -9.456 1.00 97.12 83 LEU A O 1
ATOM 664 N N . ALA A 1 84 ? 3.161 3.243 -9.089 1.00 97.25 84 ALA A N 1
ATOM 665 C CA . ALA A 1 84 ? 2.788 2.861 -10.449 1.00 97.25 84 ALA A CA 1
ATOM 666 C C . ALA A 1 84 ? 3.295 3.864 -11.489 1.00 97.25 84 ALA A C 1
ATOM 668 O O . ALA A 1 84 ? 3.887 3.458 -12.489 1.00 97.25 84 ALA A O 1
ATOM 669 N N . VAL A 1 85 ? 3.145 5.167 -11.226 1.00 98.44 85 VAL A N 1
ATOM 670 C CA . VAL A 1 85 ? 3.651 6.222 -12.120 1.00 98.44 85 VAL A CA 1
ATOM 671 C C . VAL A 1 85 ? 5.159 6.076 -12.332 1.00 98.44 85 VAL A C 1
ATOM 673 O O . VAL A 1 85 ? 5.620 6.006 -13.467 1.00 98.44 85 VAL A O 1
ATOM 676 N N . THR A 1 86 ? 5.936 5.961 -11.255 1.00 98.44 86 THR A N 1
ATOM 677 C CA . THR A 1 86 ? 7.398 5.797 -11.341 1.00 98.44 86 THR A CA 1
ATOM 678 C C . THR A 1 86 ? 7.801 4.476 -12.001 1.00 98.44 86 THR A C 1
ATOM 680 O O . THR A 1 86 ? 8.773 4.446 -12.754 1.00 98.44 86 THR A O 1
ATOM 683 N N . GLY A 1 87 ? 7.037 3.400 -11.788 1.00 97.69 87 GLY A N 1
ATOM 684 C CA . GLY A 1 87 ? 7.228 2.118 -12.467 1.00 97.69 87 GLY A CA 1
ATOM 685 C C . GLY A 1 87 ? 7.060 2.237 -13.982 1.00 97.69 87 GLY A C 1
ATOM 686 O O . GLY A 1 87 ? 7.943 1.830 -14.735 1.00 97.69 87 GLY A O 1
ATOM 687 N N . LEU A 1 88 ? 5.975 2.867 -14.435 1.00 98.12 88 LEU A N 1
ATOM 688 C CA . LEU A 1 88 ? 5.709 3.107 -15.857 1.00 98.12 88 LEU A CA 1
ATOM 689 C C . LEU A 1 88 ? 6.740 4.048 -16.493 1.00 98.12 88 LEU A C 1
ATOM 691 O O . LEU A 1 88 ? 7.170 3.815 -17.621 1.00 98.12 88 LEU A O 1
ATOM 695 N N . VAL A 1 89 ? 7.201 5.066 -15.759 1.00 98.12 89 VAL A N 1
ATOM 696 C CA . VAL A 1 89 ? 8.298 5.933 -16.212 1.00 98.12 89 VAL A CA 1
ATOM 697 C C . VAL A 1 89 ? 9.574 5.119 -16.436 1.00 98.12 89 VAL A C 1
ATOM 699 O O . VAL A 1 89 ? 10.207 5.284 -17.475 1.00 98.12 89 VAL A O 1
ATOM 702 N N . MET A 1 90 ? 9.938 4.210 -15.520 1.00 97.50 90 MET A N 1
ATOM 703 C CA . MET A 1 90 ? 11.096 3.322 -15.709 1.00 97.50 90 MET A CA 1
ATOM 704 C C . MET A 1 90 ? 10.947 2.407 -16.924 1.00 97.50 90 MET A C 1
ATOM 706 O O . MET A 1 90 ? 11.935 2.168 -17.615 1.00 97.50 90 MET A O 1
ATOM 710 N N . VAL A 1 91 ? 9.737 1.910 -17.191 1.00 97.31 91 VAL A N 1
ATOM 711 C CA . VAL A 1 91 ? 9.459 1.115 -18.394 1.00 97.31 91 VAL A CA 1
ATOM 712 C C . VAL A 1 91 ? 9.744 1.932 -19.652 1.00 97.31 91 VAL A C 1
ATOM 714 O O . VAL A 1 91 ? 10.455 1.454 -20.531 1.00 97.31 91 VAL A O 1
ATOM 717 N N . PHE A 1 92 ? 9.254 3.172 -19.706 1.00 96.81 92 PHE A N 1
ATOM 718 C CA . PHE A 1 92 ? 9.417 4.052 -20.861 1.00 96.81 92 PHE A CA 1
ATOM 719 C C . PHE A 1 92 ? 10.877 4.467 -21.093 1.00 96.81 92 PHE A C 1
ATOM 721 O O . PHE A 1 92 ? 11.399 4.302 -22.190 1.00 96.81 92 PHE A O 1
ATOM 728 N N . ILE A 1 93 ? 11.567 4.974 -20.065 1.00 95.69 93 ILE A N 1
ATOM 729 C CA . ILE A 1 93 ? 12.951 5.467 -20.213 1.00 95.69 93 ILE A CA 1
ATOM 730 C C . ILE A 1 93 ? 13.988 4.337 -20.301 1.00 95.69 93 ILE A C 1
ATOM 732 O O . ILE A 1 93 ? 15.121 4.582 -20.706 1.00 95.69 93 ILE A O 1
ATOM 736 N N . GLY A 1 94 ? 13.631 3.129 -19.857 1.00 93.75 94 GLY A N 1
ATOM 737 C CA . GLY A 1 94 ? 14.485 1.942 -19.889 1.00 93.75 94 GLY A CA 1
ATOM 738 C C . GLY A 1 94 ? 14.240 1.022 -21.085 1.00 93.75 94 GLY A C 1
ATOM 739 O O . GLY A 1 94 ? 14.844 -0.046 -21.117 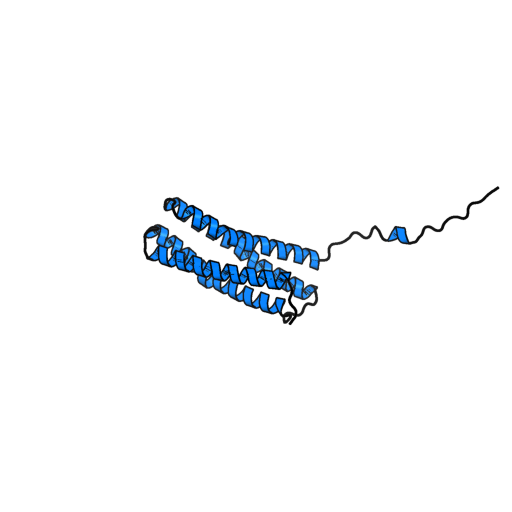1.00 93.75 94 GLY A O 1
ATOM 740 N N . ASP A 1 95 ? 13.349 1.402 -22.010 1.00 93.25 95 ASP A N 1
ATOM 741 C CA . ASP A 1 95 ? 12.926 0.598 -23.170 1.00 93.25 95 ASP A CA 1
ATOM 742 C C . ASP A 1 95 ? 12.506 -0.840 -22.792 1.00 93.25 95 ASP A C 1
ATOM 744 O O . ASP A 1 95 ? 12.826 -1.833 -23.447 1.00 93.25 95 ASP A O 1
ATOM 748 N N . LEU A 1 96 ? 11.807 -0.970 -21.657 1.00 93.31 96 LEU A N 1
ATOM 749 C CA . LEU A 1 96 ? 11.305 -2.255 -21.178 1.00 93.31 96 LEU A CA 1
ATOM 750 C C . LEU A 1 96 ? 9.950 -2.555 -21.820 1.00 93.31 96 LEU A C 1
ATOM 752 O O . LEU A 1 96 ? 9.121 -1.673 -22.038 1.00 93.31 96 LEU A O 1
ATOM 756 N N . ARG A 1 97 ? 9.665 -3.835 -22.061 1.00 95.50 97 ARG A N 1
ATOM 757 C CA . ARG A 1 97 ? 8.378 -4.243 -22.635 1.00 95.50 97 ARG A CA 1
ATOM 758 C C . ARG A 1 97 ? 7.349 -4.467 -21.530 1.00 95.50 97 ARG A C 1
ATOM 760 O O . ARG A 1 97 ? 7.588 -5.277 -20.637 1.00 95.50 97 ARG A O 1
ATOM 767 N N . LEU A 1 98 ? 6.177 -3.835 -21.621 1.00 96.00 98 LEU A N 1
ATOM 768 C CA . LEU A 1 98 ? 5.093 -3.995 -20.633 1.00 96.00 98 LEU A CA 1
ATOM 769 C C . LEU A 1 98 ? 4.607 -5.443 -20.469 1.00 96.00 98 LEU A C 1
ATOM 771 O O . LEU A 1 98 ? 4.151 -5.814 -19.395 1.00 96.00 98 LEU A O 1
ATOM 775 N N . ASN A 1 99 ? 4.726 -6.265 -21.514 1.00 95.44 99 ASN A N 1
ATOM 776 C CA . ASN A 1 99 ? 4.360 -7.683 -21.485 1.00 95.44 99 ASN A CA 1
ATOM 777 C C . ASN A 1 99 ? 5.445 -8.595 -20.889 1.00 95.44 99 ASN A C 1
ATOM 779 O O . ASN A 1 99 ? 5.256 -9.809 -20.854 1.00 95.44 99 ASN A O 1
ATOM 783 N N . THR A 1 100 ? 6.574 -8.044 -20.431 1.00 96.50 100 THR A N 1
ATOM 784 C CA . THR A 1 100 ? 7.557 -8.815 -19.663 1.00 96.50 100 THR A CA 1
ATOM 785 C C . THR A 1 100 ? 6.864 -9.375 -18.426 1.00 96.50 100 THR A C 1
ATOM 787 O O . THR A 1 100 ? 6.220 -8.619 -17.702 1.00 96.50 100 THR A O 1
ATOM 790 N N . PHE A 1 101 ? 6.991 -10.680 -18.176 1.00 96.56 101 PHE A N 1
ATOM 791 C CA . PHE A 1 101 ? 6.166 -11.403 -17.202 1.00 96.56 101 PHE A CA 1
ATOM 792 C C . PHE A 1 101 ? 6.053 -10.711 -15.832 1.00 96.56 101 PHE A C 1
ATOM 794 O O . PHE A 1 101 ? 4.947 -10.452 -15.362 1.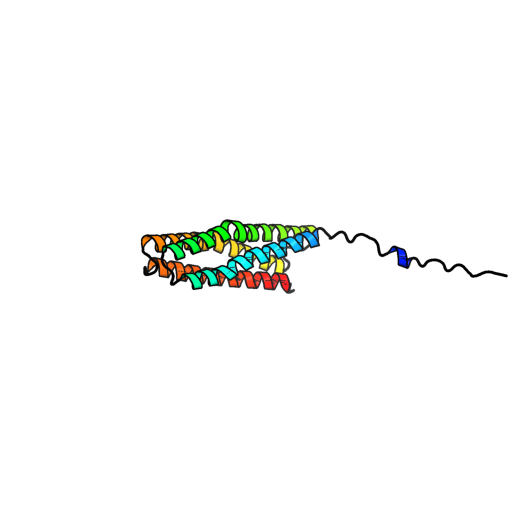00 96.56 101 PHE A O 1
ATOM 801 N N . TRP A 1 102 ? 7.178 -10.340 -15.215 1.00 97.44 102 TRP A N 1
ATOM 802 C CA . TRP A 1 102 ? 7.188 -9.684 -13.903 1.00 97.44 102 TRP A CA 1
ATOM 803 C C . TRP A 1 102 ? 6.637 -8.246 -13.922 1.00 97.44 102 TRP A C 1
ATOM 805 O O . TRP A 1 102 ? 6.105 -7.791 -12.911 1.00 97.44 102 TRP A O 1
ATOM 815 N N . ILE A 1 103 ? 6.700 -7.551 -15.067 1.00 97.44 103 ILE A N 1
ATOM 816 C CA . ILE A 1 103 ? 6.095 -6.222 -15.261 1.00 97.44 103 ILE A CA 1
ATOM 817 C C . ILE A 1 103 ? 4.579 -6.365 -15.391 1.00 97.44 103 ILE A C 1
ATOM 819 O O . ILE A 1 103 ? 3.836 -5.751 -14.628 1.00 97.44 103 ILE A O 1
ATOM 823 N N . ALA A 1 104 ? 4.121 -7.208 -16.319 1.00 97.69 104 ALA A N 1
ATOM 824 C CA . ALA A 1 104 ? 2.703 -7.440 -16.569 1.00 97.69 104 ALA A CA 1
ATOM 825 C C . ALA A 1 104 ? 1.998 -7.997 -15.325 1.00 97.69 104 ALA A C 1
ATOM 827 O O . ALA A 1 104 ? 0.978 -7.459 -14.898 1.00 97.69 104 ALA A O 1
ATOM 828 N N . GLY A 1 105 ? 2.575 -9.032 -14.704 1.00 97.88 105 GLY A N 1
ATOM 829 C CA . GLY A 1 105 ? 2.051 -9.630 -13.478 1.00 97.88 105 GLY A CA 1
ATOM 830 C C . GLY A 1 105 ? 2.002 -8.629 -12.325 1.00 97.88 105 GLY A C 1
ATOM 831 O O . GLY A 1 105 ? 0.983 -8.528 -11.647 1.00 97.88 105 GLY A O 1
ATOM 832 N N . GLY A 1 106 ? 3.057 -7.826 -12.150 1.00 97.62 106 GLY A N 1
ATOM 833 C CA . GLY A 1 106 ? 3.081 -6.765 -11.145 1.00 97.62 106 GLY A CA 1
ATOM 834 C C . GLY A 1 106 ? 2.014 -5.692 -11.367 1.00 97.62 106 GLY A C 1
ATOM 835 O O . GLY A 1 106 ? 1.343 -5.305 -10.415 1.00 97.62 106 GLY A O 1
ATOM 836 N N . LEU A 1 107 ? 1.806 -5.250 -12.612 1.00 97.94 107 LEU A N 1
ATOM 837 C CA . LEU A 1 107 ? 0.775 -4.265 -12.962 1.00 97.94 107 LEU A CA 1
ATOM 838 C C . LEU A 1 107 ? -0.643 -4.797 -12.733 1.00 97.94 107 LEU A C 1
ATOM 840 O O . LEU A 1 107 ? -1.477 -4.082 -12.180 1.00 97.94 107 LEU A O 1
ATOM 844 N N . VAL A 1 108 ? -0.916 -6.048 -13.116 1.00 98.38 108 VAL A N 1
ATOM 845 C CA . VAL A 1 108 ? -2.222 -6.690 -12.887 1.00 98.38 108 VAL A CA 1
ATOM 846 C C . VAL A 1 108 ? -2.500 -6.821 -11.392 1.00 98.38 108 VAL A C 1
ATOM 848 O O . VAL A 1 108 ? -3.563 -6.415 -10.924 1.00 98.38 108 VAL A O 1
ATOM 851 N N . LEU A 1 109 ? -1.538 -7.337 -10.624 1.00 98.31 109 LEU A N 1
ATOM 852 C CA . LEU A 1 109 ? -1.671 -7.471 -9.174 1.00 98.31 109 LEU A CA 1
ATOM 853 C C . LEU A 1 109 ? -1.826 -6.112 -8.485 1.00 98.31 109 LEU A C 1
ATOM 855 O O . LEU A 1 109 ? -2.645 -5.983 -7.578 1.00 98.31 109 LEU A O 1
ATOM 859 N N . TRP A 1 110 ? -1.094 -5.089 -8.933 1.00 97.88 110 TRP A N 1
ATOM 860 C CA . TRP A 1 110 ? -1.250 -3.722 -8.436 1.00 97.88 110 TRP A CA 1
ATOM 861 C C . TRP A 1 110 ? -2.656 -3.178 -8.710 1.00 97.88 110 TRP A C 1
ATOM 863 O O . TRP A 1 110 ? -3.280 -2.632 -7.803 1.00 97.88 110 TRP A O 1
ATOM 873 N N . ALA A 1 111 ? -3.195 -3.375 -9.917 1.00 97.75 111 ALA A N 1
ATOM 874 C CA . ALA A 1 111 ? -4.546 -2.931 -10.254 1.00 97.75 111 ALA A CA 1
ATOM 875 C C . ALA A 1 111 ? -5.604 -3.616 -9.371 1.00 97.75 111 ALA A C 1
ATOM 877 O O . ALA A 1 111 ? -6.512 -2.954 -8.867 1.00 97.75 111 ALA A O 1
ATOM 878 N N . ILE A 1 112 ? -5.447 -4.922 -9.121 1.00 98.06 112 ILE A N 1
ATOM 879 C CA . ILE A 1 112 ? -6.297 -5.673 -8.186 1.00 98.06 112 ILE A CA 1
ATOM 880 C C . ILE A 1 112 ? -6.170 -5.103 -6.767 1.00 98.06 112 ILE A C 1
ATOM 882 O O . ILE A 1 112 ? -7.186 -4.861 -6.118 1.00 98.06 112 ILE A O 1
ATOM 886 N N . ALA A 1 113 ? -4.947 -4.855 -6.288 1.00 96.12 113 ALA A N 1
ATOM 887 C CA . ALA A 1 113 ? -4.709 -4.310 -4.954 1.00 96.12 113 ALA A CA 1
ATOM 888 C C . ALA A 1 113 ? -5.351 -2.927 -4.775 1.00 96.12 113 ALA A C 1
ATOM 890 O O . ALA A 1 113 ? -6.027 -2.695 -3.775 1.00 96.12 113 ALA A O 1
ATOM 891 N N . VAL A 1 114 ? -5.207 -2.030 -5.755 1.00 94.38 114 VAL A N 1
ATOM 892 C CA . VAL A 1 114 ? -5.832 -0.697 -5.728 1.00 94.38 114 VAL A CA 1
ATOM 893 C C . VAL A 1 114 ? -7.355 -0.803 -5.751 1.00 94.38 114 VAL A C 1
ATOM 895 O O . VAL A 1 114 ? -8.020 -0.125 -4.968 1.00 94.38 114 VAL A O 1
ATOM 898 N N . ALA A 1 115 ? -7.920 -1.676 -6.589 1.00 95.62 115 ALA A N 1
ATOM 899 C CA . ALA A 1 115 ? -9.363 -1.888 -6.634 1.00 95.62 115 ALA A CA 1
ATOM 900 C C . ALA A 1 115 ? -9.900 -2.410 -5.289 1.00 95.62 115 ALA A C 1
ATOM 902 O O . ALA A 1 115 ? -10.865 -1.863 -4.754 1.00 95.62 115 ALA A O 1
ATOM 903 N N . LEU A 1 116 ? -9.246 -3.413 -4.698 1.00 94.81 116 LEU A N 1
ATOM 904 C CA . LEU A 1 116 ? -9.600 -3.925 -3.373 1.00 94.81 116 LEU A CA 1
ATOM 905 C C . LEU A 1 116 ? -9.423 -2.856 -2.283 1.00 94.81 116 LEU A C 1
ATOM 907 O O . LEU A 1 116 ? -10.299 -2.690 -1.438 1.00 94.81 116 LEU A O 1
ATOM 911 N N . GLY A 1 117 ? -8.337 -2.085 -2.308 1.00 91.69 117 GLY A N 1
ATOM 912 C CA . GLY A 1 117 ? -8.079 -1.021 -1.337 1.00 91.69 117 GLY A CA 1
ATOM 913 C C . GLY A 1 117 ? -9.144 0.080 -1.366 1.00 91.69 117 GLY A C 1
ATOM 914 O O . GLY A 1 117 ? -9.711 0.454 -0.332 1.00 91.69 117 GLY A O 1
ATOM 915 N N . PHE A 1 118 ? -9.456 0.576 -2.563 1.00 91.19 118 PHE A N 1
ATOM 916 C CA . PHE A 1 118 ? -10.357 1.710 -2.744 1.00 91.19 118 PHE A CA 1
ATOM 917 C C . PHE A 1 118 ? -11.834 1.320 -2.635 1.00 91.19 118 PHE A C 1
ATOM 919 O O . PHE A 1 118 ? -12.589 1.981 -1.922 1.00 91.19 118 PHE A O 1
ATOM 926 N N . PHE A 1 119 ? -12.254 0.240 -3.301 1.00 94.44 119 PHE A N 1
ATOM 927 C CA . PHE A 1 119 ? -13.668 -0.142 -3.374 1.00 94.44 119 PHE A CA 1
ATOM 928 C C . PHE A 1 119 ? -14.116 -1.076 -2.248 1.00 94.44 119 PHE A C 1
ATOM 930 O O . PHE A 1 119 ? -15.310 -1.137 -1.969 1.00 94.44 119 PHE A O 1
ATOM 937 N N . VAL A 1 120 ? -13.196 -1.793 -1.591 1.00 94.06 120 VAL A N 1
ATOM 938 C CA . VAL A 1 120 ? -13.551 -2.795 -0.571 1.00 94.06 120 VAL A CA 1
ATOM 939 C C . VAL A 1 120 ? -13.035 -2.398 0.809 1.00 94.06 120 VAL A C 1
ATOM 941 O O . VAL A 1 120 ? -13.829 -2.236 1.734 1.00 94.06 120 VAL A O 1
ATOM 944 N N . TYR A 1 121 ? -11.728 -2.191 0.964 1.00 90.69 121 TYR A N 1
ATOM 945 C CA . TYR A 1 121 ? -11.112 -1.946 2.269 1.00 90.69 121 TYR A CA 1
ATOM 946 C C . TYR A 1 121 ? -11.502 -0.583 2.859 1.00 90.69 121 TYR A C 1
ATOM 948 O O . TYR A 1 121 ? -11.914 -0.504 4.015 1.00 90.69 121 TYR A O 1
ATOM 956 N N . THR A 1 122 ? -11.451 0.490 2.063 1.00 90.00 122 THR A N 1
ATOM 957 C CA . THR A 1 122 ? -11.752 1.848 2.552 1.00 90.00 122 THR A CA 1
ATOM 958 C C . THR A 1 122 ? -13.197 1.999 3.060 1.00 90.00 122 THR A C 1
ATOM 960 O O . THR A 1 122 ? -13.379 2.525 4.164 1.00 90.00 122 THR A O 1
ATOM 963 N N . PRO A 1 123 ? -14.243 1.537 2.340 1.00 91.81 123 PRO A N 1
ATOM 964 C CA . PRO A 1 123 ? -15.609 1.538 2.867 1.00 91.81 123 PRO A CA 1
ATOM 965 C C . PRO A 1 123 ? -15.763 0.652 4.106 1.00 91.81 123 PRO A C 1
ATOM 967 O O . PRO A 1 123 ? -16.436 1.032 5.059 1.00 91.81 123 PRO A O 1
ATOM 970 N N . MET A 1 124 ? -15.100 -0.503 4.126 1.00 91.06 124 MET A N 1
ATOM 971 C CA . MET A 1 124 ? -15.172 -1.442 5.242 1.00 91.06 124 MET A CA 1
ATOM 972 C C . MET A 1 124 ? -14.574 -0.874 6.530 1.00 91.06 124 MET A C 1
ATOM 974 O O . MET A 1 124 ? -15.194 -0.998 7.583 1.00 91.06 124 MET A O 1
ATOM 978 N N . LEU A 1 125 ? -13.433 -0.184 6.445 1.00 91.19 125 LEU A N 1
ATOM 979 C CA . LEU A 1 125 ? -12.823 0.498 7.587 1.00 91.19 125 LEU A CA 1
ATOM 980 C C . LEU A 1 125 ? -13.723 1.627 8.115 1.00 91.19 125 LEU A C 1
ATOM 982 O O . LEU A 1 125 ? -13.866 1.788 9.323 1.00 91.19 125 LEU A O 1
ATOM 986 N N . ARG A 1 126 ? -14.386 2.379 7.224 1.00 92.50 126 ARG A N 1
ATOM 987 C CA . ARG A 1 126 ? -15.375 3.399 7.624 1.00 92.50 126 ARG A CA 1
ATOM 988 C C . ARG A 1 126 ? -16.558 2.777 8.371 1.00 92.50 126 ARG A C 1
ATOM 990 O O . ARG A 1 126 ? -16.948 3.290 9.415 1.00 92.50 126 ARG A O 1
ATOM 997 N N . ASN A 1 127 ? -17.084 1.657 7.877 1.00 93.25 127 ASN A N 1
ATOM 998 C CA . ASN A 1 127 ? -18.181 0.941 8.532 1.00 93.25 127 ASN A CA 1
ATOM 999 C C . ASN A 1 127 ? -17.753 0.346 9.882 1.00 93.25 127 ASN A C 1
ATOM 1001 O O . ASN A 1 127 ? -18.521 0.391 10.838 1.00 93.25 127 ASN A O 1
ATOM 1005 N N . GLN A 1 128 ? -16.517 -0.153 9.984 1.00 93.56 128 GLN A N 1
ATOM 1006 C CA . GLN A 1 128 ? -15.943 -0.631 11.241 1.00 93.56 128 GLN A CA 1
ATOM 1007 C C . GLN A 1 128 ? -15.862 0.489 12.287 1.00 93.56 128 GLN A C 1
ATOM 1009 O O . GLN A 1 128 ? -16.271 0.280 13.427 1.00 93.56 128 GLN A O 1
ATOM 1014 N N . ILE A 1 129 ? -15.362 1.669 11.902 1.00 93.50 129 ILE A N 1
ATOM 1015 C CA . ILE A 1 129 ? -15.305 2.853 12.774 1.00 93.50 129 ILE A CA 1
ATOM 1016 C C . ILE A 1 129 ? -16.712 3.231 13.243 1.00 93.50 129 ILE A C 1
ATOM 1018 O O . ILE A 1 129 ? -16.945 3.375 14.438 1.00 93.50 129 ILE A O 1
ATOM 1022 N N . HIS A 1 130 ? -17.670 3.314 12.318 1.00 95.12 130 HIS A N 1
ATOM 1023 C CA . HIS A 1 130 ? -19.044 3.674 12.653 1.00 95.12 130 HIS A CA 1
ATOM 1024 C C . HIS A 1 130 ? -19.699 2.674 13.621 1.00 95.12 130 HIS A C 1
ATOM 1026 O O . HIS A 1 130 ? -20.320 3.080 14.603 1.00 95.12 130 HIS A O 1
ATOM 1032 N N . ALA A 1 131 ? -19.534 1.368 13.388 1.00 94.62 131 ALA A N 1
ATOM 1033 C CA . ALA A 1 131 ? -20.063 0.326 14.269 1.00 94.62 131 ALA A CA 1
ATOM 1034 C C . ALA A 1 131 ? -19.412 0.362 15.663 1.00 94.62 131 ALA A C 1
ATOM 1036 O O . ALA A 1 131 ? -20.099 0.202 16.672 1.00 94.62 131 ALA A O 1
ATOM 1037 N N . LEU A 1 132 ? -18.103 0.628 15.728 1.00 94.31 132 LEU A N 1
ATOM 1038 C CA . LEU A 1 132 ? -17.389 0.796 16.992 1.00 94.31 132 LEU A CA 1
ATOM 1039 C C . LEU A 1 132 ? -17.959 1.959 17.812 1.00 94.31 132 LEU A C 1
ATOM 1041 O O . LEU A 1 132 ? -18.139 1.825 19.019 1.00 94.31 132 LEU A O 1
ATOM 1045 N N . GLU A 1 133 ? -18.224 3.095 17.172 1.00 94.38 133 GLU A N 1
ATOM 1046 C CA . GLU A 1 133 ? -18.655 4.319 17.855 1.00 94.38 133 GLU A CA 1
ATOM 1047 C C . GLU A 1 133 ? -20.126 4.296 18.270 1.00 94.38 133 GLU A C 1
ATOM 1049 O O . GLU A 1 133 ? -20.490 4.915 19.266 1.00 94.38 133 GLU A O 1
ATOM 1054 N N . THR A 1 134 ? -20.969 3.578 17.527 1.00 95.19 134 THR A N 1
ATOM 1055 C CA . THR A 1 134 ? -22.418 3.529 17.772 1.00 95.19 134 THR A CA 1
ATOM 1056 C C . THR A 1 134 ? -22.836 2.378 18.679 1.00 95.19 134 THR A C 1
ATOM 1058 O O . THR A 1 134 ? -23.644 2.575 19.583 1.00 95.19 134 THR A O 1
ATOM 1061 N N . ALA A 1 135 ? -22.293 1.181 18.451 1.00 93.31 135 ALA A N 1
ATOM 1062 C CA . ALA A 1 135 ? -22.708 -0.049 19.128 1.00 93.31 135 ALA A CA 1
ATOM 1063 C C . ALA A 1 135 ? -21.604 -0.655 20.011 1.00 93.31 135 ALA A C 1
ATOM 1065 O O . ALA A 1 135 ? -21.854 -1.581 20.784 1.00 93.31 135 ALA A O 1
ATOM 1066 N N . GLY A 1 136 ? -20.381 -0.130 19.925 1.00 91.44 136 GLY A N 1
ATOM 1067 C CA . GLY A 1 136 ? -19.256 -0.589 20.725 1.00 91.44 136 GLY A CA 1
ATOM 1068 C C . GLY A 1 136 ? -18.585 -1.862 20.190 1.00 91.44 136 GLY A C 1
ATOM 1069 O O . GLY A 1 136 ? -19.086 -2.539 19.286 1.00 91.44 136 GLY A O 1
ATOM 1070 N N . PRO A 1 137 ? -17.434 -2.231 20.779 1.00 90.19 137 PRO A N 1
ATOM 1071 C CA . PRO A 1 137 ? -16.585 -3.323 20.306 1.00 90.19 137 PRO A CA 1
ATOM 1072 C C . PRO A 1 137 ? -17.152 -4.722 20.591 1.00 90.19 137 PRO A C 1
ATOM 1074 O O . PRO A 1 137 ? -16.632 -5.702 20.066 1.00 90.19 137 PRO A O 1
ATOM 1077 N N . GLN A 1 138 ? -18.194 -4.828 21.423 1.00 91.75 138 GLN A N 1
ATOM 1078 C CA . GLN A 1 138 ? -18.895 -6.090 21.700 1.00 91.75 138 GLN A CA 1
ATOM 1079 C C . GLN A 1 138 ? -20.058 -6.357 20.733 1.00 91.75 138 GLN A C 1
ATOM 1081 O O . GLN A 1 138 ? -20.679 -7.413 20.813 1.00 91.75 138 GLN A O 1
ATOM 1086 N N . SER A 1 139 ? -20.361 -5.422 19.828 1.00 93.56 139 SER A N 1
ATOM 1087 C CA . SER A 1 139 ? -21.430 -5.603 18.848 1.00 93.56 139 SER A CA 1
ATOM 1088 C C . SER A 1 139 ? -21.056 -6.627 17.771 1.00 93.56 139 SER A C 1
ATOM 1090 O O . SER A 1 139 ? -19.909 -6.697 17.318 1.00 93.56 139 SER A O 1
ATOM 1092 N N . GLU A 1 140 ? -22.045 -7.403 17.318 1.00 93.50 140 GLU A N 1
ATOM 1093 C CA . GLU A 1 140 ? -21.870 -8.362 16.219 1.00 93.50 140 GLU A CA 1
ATOM 1094 C C . GLU A 1 140 ? -21.441 -7.669 14.920 1.00 93.50 140 GLU A C 1
ATOM 1096 O O . GLU A 1 140 ? -20.592 -8.177 14.185 1.00 93.50 140 GLU A O 1
ATOM 1101 N N . ASP A 1 141 ? -21.975 -6.472 14.663 1.00 92.12 141 ASP A N 1
ATOM 1102 C CA . ASP A 1 141 ? -21.622 -5.673 13.493 1.00 92.12 141 ASP A CA 1
ATOM 1103 C C . ASP A 1 141 ? -20.149 -5.274 13.493 1.00 92.12 141 ASP A C 1
ATOM 1105 O O . ASP A 1 141 ? -19.461 -5.479 12.488 1.00 92.12 141 ASP A O 1
ATOM 1109 N N . TYR A 1 142 ? -19.633 -4.765 14.618 1.00 92.88 142 TYR A N 1
ATOM 1110 C CA . TYR A 1 142 ? -18.213 -4.443 14.731 1.00 92.88 142 TYR A CA 1
ATOM 1111 C C . TYR A 1 142 ? -17.343 -5.686 14.536 1.00 92.88 142 TYR A C 1
ATOM 1113 O O . TYR A 1 142 ? -16.390 -5.647 13.754 1.00 92.88 142 TYR A O 1
ATOM 1121 N N . ALA A 1 143 ? -17.686 -6.800 15.193 1.00 91.69 143 ALA A N 1
ATOM 1122 C CA . ALA A 1 143 ? -16.939 -8.049 15.073 1.00 91.69 143 ALA A CA 1
ATOM 1123 C C . ALA A 1 143 ? -16.880 -8.540 13.616 1.00 91.69 143 ALA A C 1
ATOM 1125 O O . ALA A 1 143 ? -15.810 -8.915 13.126 1.00 91.69 143 ALA A O 1
ATOM 1126 N N . ARG A 1 144 ? -18.004 -8.465 12.893 1.00 92.88 144 ARG A N 1
ATOM 1127 C CA . ARG A 1 144 ? -18.093 -8.813 11.470 1.00 92.88 144 ARG A CA 1
ATOM 1128 C C . ARG A 1 144 ? -17.235 -7.895 10.600 1.00 92.88 144 ARG A C 1
ATOM 1130 O O . ARG A 1 144 ? -16.459 -8.392 9.782 1.00 92.88 144 ARG A O 1
ATOM 1137 N N . TYR A 1 145 ? -17.331 -6.574 10.768 1.00 92.62 145 TYR A N 1
ATOM 1138 C CA . TYR A 1 145 ? -16.516 -5.634 9.990 1.00 92.62 145 TYR A CA 1
ATOM 1139 C C . TYR A 1 145 ? -15.023 -5.789 10.280 1.00 92.62 145 TYR A C 1
ATOM 1141 O O . TYR A 1 145 ? -14.228 -5.799 9.344 1.00 92.62 145 TYR A O 1
ATOM 1149 N N . ALA A 1 146 ? -14.640 -5.986 11.541 1.00 90.06 146 ALA A N 1
ATOM 1150 C CA . ALA A 1 146 ? -13.254 -6.212 11.933 1.00 90.06 146 ALA A CA 1
ATOM 1151 C C . ALA A 1 146 ? -12.689 -7.517 11.344 1.00 90.06 146 ALA A C 1
ATOM 1153 O O . ALA A 1 146 ? -11.564 -7.532 10.838 1.00 90.06 146 ALA A O 1
ATOM 1154 N N . ALA A 1 147 ? -13.465 -8.607 11.364 1.00 91.69 147 ALA A N 1
ATOM 1155 C CA . ALA A 1 147 ? -13.064 -9.882 10.769 1.00 91.69 147 ALA A CA 1
ATOM 1156 C C . ALA A 1 147 ? -12.878 -9.767 9.248 1.00 91.69 147 ALA A C 1
ATOM 1158 O O . ALA A 1 147 ? -11.856 -10.207 8.713 1.00 91.69 147 ALA A O 1
ATOM 1159 N N . ASN A 1 148 ? -13.819 -9.112 8.565 1.00 91.31 148 ASN A N 1
ATOM 1160 C CA . ASN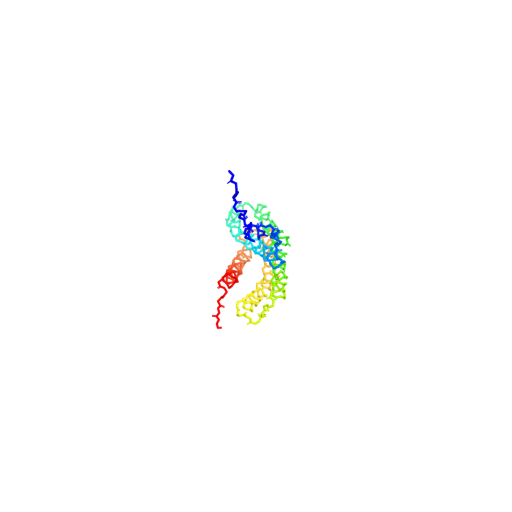 A 1 148 ? -13.734 -8.873 7.127 1.00 91.31 148 ASN A CA 1
ATOM 1161 C C . ASN A 1 148 ? -12.542 -7.968 6.779 1.00 91.31 148 ASN A C 1
ATOM 1163 O O . ASN A 1 148 ? -11.787 -8.285 5.861 1.00 91.31 148 ASN A O 1
ATOM 1167 N N . ALA A 1 149 ? -12.320 -6.892 7.542 1.00 89.31 149 ALA A N 1
ATOM 1168 C CA . ALA A 1 149 ? -11.211 -5.964 7.319 1.00 89.31 149 ALA A CA 1
ATOM 1169 C C . ALA A 1 149 ? -9.866 -6.671 7.495 1.00 89.31 149 ALA A C 1
ATOM 1171 O O . ALA A 1 149 ? -8.954 -6.495 6.687 1.00 89.31 149 ALA A O 1
ATOM 1172 N N . ARG A 1 150 ? -9.765 -7.548 8.502 1.00 90.69 150 ARG A N 1
ATOM 1173 C CA . ARG A 1 150 ? -8.593 -8.399 8.708 1.00 90.69 150 ARG A CA 1
ATOM 1174 C C . ARG A 1 150 ? -8.366 -9.345 7.531 1.00 90.69 150 ARG A C 1
ATOM 1176 O O . ARG A 1 150 ? -7.237 -9.444 7.060 1.00 90.69 150 ARG A O 1
ATOM 1183 N N . PHE A 1 151 ? -9.405 -10.033 7.060 1.00 93.19 151 PHE A N 1
ATOM 1184 C CA . PHE A 1 151 ? -9.290 -10.949 5.923 1.00 93.19 151 PHE A CA 1
ATOM 1185 C C . PHE A 1 151 ? -8.828 -10.220 4.655 1.00 93.19 151 PHE A C 1
ATOM 1187 O O . PHE A 1 151 ? -7.835 -10.616 4.045 1.00 93.19 151 PHE A O 1
ATOM 1194 N N . VAL A 1 152 ? -9.484 -9.111 4.301 1.00 92.44 152 VAL A N 1
ATOM 1195 C CA . VAL A 1 152 ? -9.108 -8.294 3.137 1.00 92.44 152 VAL A CA 1
ATOM 1196 C C . VAL A 1 152 ? -7.691 -7.740 3.289 1.00 92.44 152 VAL A C 1
ATOM 1198 O O . VAL A 1 152 ? -6.921 -7.780 2.333 1.00 92.44 152 VAL A O 1
ATOM 1201 N N . GLY A 1 153 ? -7.310 -7.297 4.490 1.00 91.56 153 GLY A N 1
ATOM 1202 C CA . GLY A 1 153 ? -5.951 -6.845 4.786 1.00 91.56 153 GLY A CA 1
ATOM 1203 C C . GLY A 1 153 ? -4.895 -7.933 4.564 1.00 91.56 153 GLY A C 1
ATOM 1204 O O . GLY A 1 153 ? -3.851 -7.656 3.979 1.00 91.56 153 GLY A O 1
ATOM 1205 N N . ILE A 1 154 ? -5.171 -9.182 4.957 1.00 93.31 154 ILE A N 1
ATOM 1206 C CA . ILE A 1 154 ? -4.277 -10.327 4.704 1.00 93.31 154 ILE A CA 1
ATOM 1207 C C . ILE A 1 154 ? -4.149 -10.600 3.202 1.00 93.31 154 ILE A C 1
ATOM 1209 O O . ILE A 1 154 ? -3.039 -10.807 2.713 1.00 93.31 154 ILE A O 1
ATOM 1213 N N . VAL A 1 155 ? -5.261 -10.572 2.463 1.00 95.69 155 VAL A N 1
ATOM 1214 C CA . VAL A 1 155 ? -5.255 -10.758 1.003 1.00 95.69 155 VAL A CA 1
ATOM 1215 C C . VAL A 1 155 ? -4.428 -9.665 0.320 1.00 95.69 155 VAL 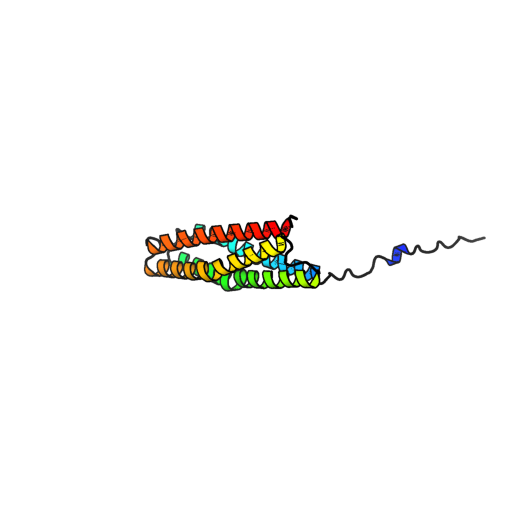A C 1
ATOM 1217 O O . VAL A 1 155 ? -3.565 -9.975 -0.500 1.00 95.69 155 VAL A O 1
ATOM 1220 N N . LEU A 1 156 ? -4.632 -8.399 0.693 1.00 94.50 156 LEU A N 1
ATOM 1221 C CA . LEU A 1 156 ? -3.845 -7.271 0.188 1.00 94.50 156 LEU A CA 1
ATOM 1222 C C . LEU A 1 156 ? -2.355 -7.432 0.506 1.00 94.50 156 LEU A C 1
ATOM 1224 O O . LEU A 1 156 ? -1.522 -7.279 -0.386 1.00 94.50 156 LEU A O 1
ATOM 1228 N N . ALA A 1 157 ? -2.015 -7.798 1.743 1.00 93.31 157 ALA A N 1
ATOM 1229 C CA . ALA A 1 157 ? -0.632 -8.032 2.146 1.00 93.31 157 ALA A CA 1
ATOM 1230 C C . ALA A 1 157 ? 0.020 -9.154 1.322 1.00 93.31 157 ALA A C 1
ATOM 1232 O O . ALA A 1 157 ? 1.147 -8.996 0.856 1.00 93.31 157 ALA A O 1
ATOM 1233 N N . ALA A 1 158 ? -0.693 -10.257 1.081 1.00 96.88 158 ALA A N 1
ATOM 1234 C CA . ALA A 1 158 ? -0.203 -11.347 0.244 1.00 96.88 158 ALA A CA 1
ATOM 1235 C C . ALA A 1 158 ? 0.048 -10.888 -1.203 1.00 96.88 158 ALA A C 1
ATOM 1237 O O . ALA A 1 158 ? 1.116 -11.158 -1.751 1.00 96.88 158 ALA A O 1
ATOM 1238 N N . ILE A 1 159 ? -0.888 -10.139 -1.800 1.00 97.44 159 ILE A N 1
ATOM 1239 C CA . ILE A 1 159 ? -0.727 -9.567 -3.147 1.00 97.44 159 ILE A CA 1
ATOM 1240 C C . ILE A 1 159 ? 0.520 -8.679 -3.211 1.00 97.44 159 ILE A C 1
ATOM 1242 O O . ILE A 1 159 ? 1.344 -8.832 -4.111 1.00 97.44 159 ILE A O 1
ATOM 1246 N N . VAL A 1 160 ? 0.691 -7.786 -2.237 1.00 95.81 160 VAL A N 1
ATOM 1247 C CA . VAL A 1 160 ? 1.841 -6.878 -2.150 1.00 95.81 160 VAL A CA 1
ATOM 1248 C C . VAL A 1 160 ? 3.157 -7.648 -2.034 1.00 95.81 160 VAL A C 1
ATOM 1250 O O . VAL A 1 160 ? 4.114 -7.324 -2.737 1.00 95.81 160 VAL A O 1
ATOM 1253 N N . VAL A 1 161 ? 3.212 -8.700 -1.213 1.00 96.94 161 VAL A N 1
ATOM 1254 C CA . VAL A 1 161 ? 4.398 -9.566 -1.098 1.00 96.94 161 VAL A CA 1
ATOM 1255 C C . VAL A 1 161 ? 4.727 -10.230 -2.436 1.00 96.94 161 VAL A C 1
ATOM 1257 O O . VAL A 1 161 ? 5.893 -10.252 -2.831 1.00 96.94 161 VAL A O 1
ATOM 1260 N N . VAL A 1 162 ? 3.722 -10.715 -3.170 1.00 98.25 162 VAL A N 1
ATOM 1261 C CA . VAL A 1 162 ? 3.927 -11.293 -4.507 1.00 98.25 162 VAL A CA 1
ATOM 1262 C C . VAL A 1 162 ? 4.434 -10.237 -5.493 1.00 98.25 162 VAL A C 1
ATOM 1264 O O . VAL A 1 162 ? 5.373 -10.514 -6.237 1.00 98.25 162 VAL A O 1
ATOM 1267 N N . ILE A 1 163 ? 3.894 -9.013 -5.478 1.00 98.00 163 ILE A N 1
ATOM 1268 C CA . ILE A 1 163 ? 4.397 -7.906 -6.313 1.00 98.00 163 ILE A CA 1
ATOM 1269 C C . ILE A 1 163 ? 5.874 -7.639 -6.009 1.00 98.00 163 ILE A C 1
ATOM 1271 O O . ILE A 1 163 ? 6.688 -7.582 -6.931 1.00 98.00 163 ILE A O 1
ATOM 1275 N N . VAL A 1 164 ? 6.239 -7.511 -4.729 1.00 97.31 164 VAL A N 1
ATOM 1276 C CA . VAL A 1 164 ? 7.633 -7.296 -4.312 1.00 97.31 164 VAL A CA 1
ATOM 1277 C C . VAL A 1 164 ? 8.518 -8.445 -4.794 1.00 97.31 164 VAL A C 1
ATOM 1279 O O . VAL A 1 164 ? 9.572 -8.193 -5.375 1.00 97.31 164 VAL A O 1
ATOM 1282 N N . PHE A 1 165 ? 8.078 -9.695 -4.633 1.00 98.06 165 PHE A N 1
ATOM 1283 C CA . PHE A 1 165 ? 8.804 -10.861 -5.129 1.00 98.06 165 PHE A CA 1
ATOM 1284 C C . PHE A 1 165 ? 9.049 -10.780 -6.641 1.00 98.06 165 PHE A C 1
ATOM 1286 O O . PHE A 1 165 ? 10.191 -10.948 -7.071 1.00 98.06 165 PHE A O 1
ATOM 1293 N N . LEU A 1 166 ? 8.023 -10.463 -7.443 1.00 98.06 166 LEU A N 1
ATOM 1294 C CA . LEU A 1 166 ? 8.156 -10.313 -8.897 1.00 98.06 166 LEU A CA 1
ATOM 1295 C C . LEU A 1 166 ? 9.150 -9.204 -9.266 1.00 98.06 166 LEU A C 1
ATOM 1297 O O . LEU A 1 166 ? 10.010 -9.408 -10.120 1.00 98.06 166 LEU A O 1
ATOM 1301 N N . MET A 1 167 ? 9.073 -8.051 -8.599 1.00 97.25 167 MET A N 1
ATOM 1302 C CA . MET A 1 167 ? 9.926 -6.892 -8.892 1.00 97.25 167 MET A CA 1
ATOM 1303 C C . MET A 1 167 ? 11.386 -7.101 -8.479 1.00 97.25 167 MET A C 1
ATOM 1305 O O . MET A 1 167 ? 12.298 -6.573 -9.125 1.00 97.25 167 MET A O 1
ATOM 1309 N N . VAL A 1 168 ? 11.617 -7.870 -7.413 1.00 97.19 168 VAL A N 1
ATOM 1310 C CA . VAL A 1 168 ? 12.958 -8.167 -6.896 1.00 97.19 168 VAL A CA 1
ATOM 1311 C C . VAL A 1 168 ? 13.613 -9.298 -7.680 1.00 97.19 168 VAL A C 1
ATOM 1313 O O . VAL A 1 168 ? 14.750 -9.148 -8.123 1.00 97.19 168 VAL A O 1
ATOM 1316 N N . THR A 1 169 ? 12.911 -10.418 -7.866 1.00 97.56 169 THR A N 1
ATOM 1317 C CA . THR A 1 169 ? 13.491 -11.623 -8.483 1.00 97.56 169 THR A CA 1
ATOM 1318 C C . THR A 1 169 ? 13.457 -11.591 -10.006 1.00 97.56 169 THR A C 1
ATOM 1320 O O . THR A 1 169 ? 14.287 -12.243 -10.633 1.00 97.56 169 THR A O 1
ATOM 1323 N N . LYS A 1 170 ? 12.548 -10.803 -10.599 1.00 96.06 170 LYS A N 1
ATOM 1324 C CA . LYS A 1 170 ? 12.392 -10.621 -12.051 1.00 96.06 170 LYS A CA 1
ATOM 1325 C C . LYS A 1 170 ? 12.416 -11.950 -12.819 1.00 96.06 170 LYS A C 1
ATOM 1327 O O . LYS A 1 170 ? 13.225 -12.103 -13.737 1.00 96.06 170 LYS A O 1
ATOM 1332 N N . PRO A 1 171 ? 11.563 -12.921 -12.447 1.00 94.19 171 PRO A N 1
ATOM 1333 C CA . PRO A 1 171 ? 11.583 -14.237 -13.060 1.00 94.19 171 PRO A CA 1
ATOM 1334 C C . PRO A 1 171 ? 11.300 -14.122 -14.558 1.00 94.19 171 PRO A C 1
ATOM 1336 O O . PRO A 1 171 ? 10.431 -13.358 -14.991 1.00 94.19 171 PRO A O 1
ATOM 1339 N N . THR A 1 172 ? 12.046 -14.891 -15.340 1.00 87.06 172 THR A N 1
ATOM 1340 C CA . THR A 1 172 ? 11.819 -15.069 -16.772 1.00 87.06 172 THR A CA 1
ATOM 1341 C C . THR A 1 172 ? 11.052 -16.366 -16.979 1.00 87.06 172 THR A C 1
ATOM 1343 O O . THR A 1 172 ? 11.442 -17.395 -16.426 1.00 87.06 172 THR A O 1
ATOM 1346 N N . LEU A 1 173 ? 9.976 -16.300 -17.759 1.00 66.62 173 LEU A N 1
ATOM 1347 C CA . LEU A 1 173 ? 9.266 -17.459 -18.295 1.00 66.62 173 LEU A CA 1
ATOM 1348 C C . LEU A 1 173 ? 9.557 -17.576 -19.789 1.00 66.62 173 LEU A C 1
ATOM 1350 O O . LEU A 1 173 ? 9.750 -16.504 -20.413 1.00 66.62 173 LEU A O 1
#

Foldseek 3Di:
DDDDPDDDDDPVVVPPDDPPPPDPLNVLVVLLVVLLCFQLVLLVCLVVLQVVCLPPDLVSNLVSLVVSLVSCVPRNVVSLVSNVVSLVVSCVVVVHDCVQPLNVLLVVLSVVLNCCVPVPLNVLSVQLSVCCVPVNSPDPSNVVSVVSNVVSSVVSSVSSVVNVVSVVVVDGD